Protein AF-A0AAU6KSC8-F1 (afdb_monomer)

pLDDT: mean 80.22, std 16.33, range [51.66, 96.88]

Solvent-accessible surface area (backbone atoms only — not comparable to full-atom values): 3442 Å² total; per-residue (Å²): 111,69,70,58,49,55,54,49,33,58,47,24,60,74,72,64,36,61,74,55,31,55,56,45,51,54,51,46,53,54,51,51,51,52,50,52,51,51,52,50,50,51,53,49,55,64,71,70,51,77,72,83,74,74,84,71,87,126

Secondary structure (DSSP, 8-state):
-HHHHHHHHHHHHHTT-HHHHHHHHHHHHHHHHHHHHHHHHHHHHHHS--S-------

Foldseek 3Di:
DLVVLVVVLVVCVVVVVVVVNVVSVVVNVVVVVVVVVVVVVVVVVVVPDDDPPDPPDD

Radius of gyration: 19.21 Å; Cα contacts (8 Å, |Δi|>4): 17; chains: 1; bounding box: 40×24×48 Å

Mean predicted aligned error: 10.68 Å

Sequence (58 aa):
MHDNLTARIAEAEREGWLGEVEGLRVSLTGAEDSLSQLATSAASAAVDLPKPMLWSDR

Structure (mmCIF, N/CA/C/O backbone):
data_AF-A0AAU6KSC8-F1
#
_entry.id   AF-A0AAU6KSC8-F1
#
loop_
_atom_site.group_PDB
_atom_site.id
_atom_site.type_symbol
_atom_site.label_atom_id
_atom_site.label_alt_id
_atom_site.label_comp_id
_atom_site.label_asym_id
_atom_site.label_entity_id
_atom_site.label_seq_id
_atom_site.pdbx_PDB_ins_code
_atom_site.Cartn_x
_atom_site.Cartn_y
_atom_site.Cartn_z
_atom_site.occupancy
_atom_site.B_iso_or_equiv
_atom_site.auth_seq_id
_atom_site.auth_comp_id
_atom_site.auth_asym_id
_atom_site.auth_atom_id
_atom_site.pdbx_PDB_model_num
ATOM 1 N N . MET A 1 1 ? 1.451 -9.342 -8.061 1.00 63.09 1 MET A N 1
ATOM 2 C CA . MET A 1 1 ? 1.797 -8.854 -6.703 1.00 63.09 1 MET A CA 1
ATOM 3 C C . MET A 1 1 ? 0.876 -7.708 -6.286 1.00 63.09 1 MET A C 1
ATOM 5 O O . MET A 1 1 ? 0.314 -7.796 -5.207 1.00 63.09 1 MET A O 1
ATOM 9 N N . HIS A 1 2 ? 0.648 -6.711 -7.153 1.00 74.06 2 HIS A N 1
ATOM 10 C CA . HIS A 1 2 ? -0.304 -5.601 -6.947 1.00 74.06 2 HIS A CA 1
ATOM 11 C C . HIS A 1 2 ? -1.735 -6.064 -6.615 1.00 74.06 2 HIS A C 1
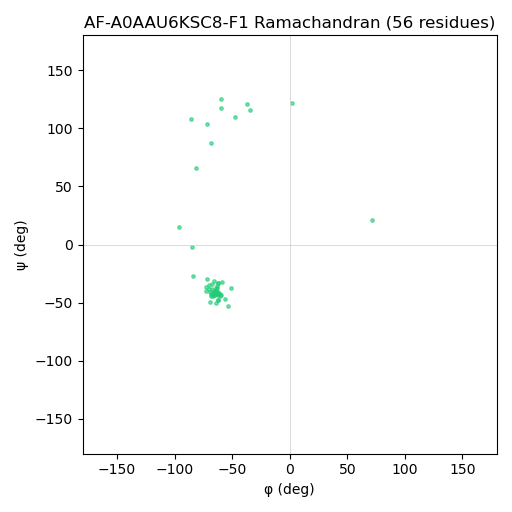ATOM 13 O O . HIS A 1 2 ? -2.239 -5.746 -5.543 1.00 74.06 2 HIS A O 1
ATOM 19 N N . ASP A 1 3 ? -2.319 -6.945 -7.434 1.00 78.81 3 ASP A N 1
ATOM 20 C CA . ASP A 1 3 ? -3.683 -7.462 -7.208 1.00 78.81 3 ASP A CA 1
ATOM 21 C C . ASP A 1 3 ? -3.857 -8.173 -5.855 1.00 78.81 3 ASP A C 1
ATOM 23 O O . ASP A 1 3 ? -4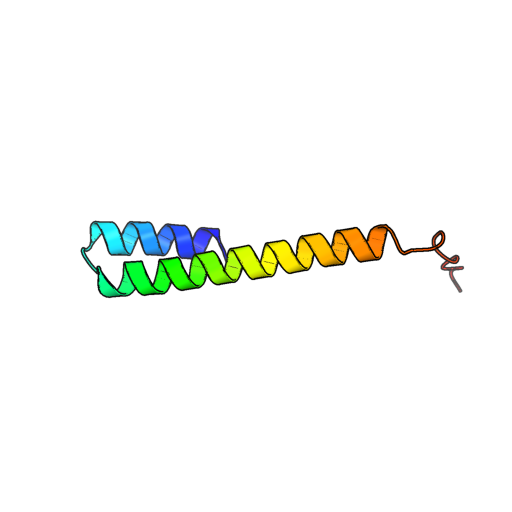.920 -8.124 -5.239 1.00 78.81 3 ASP A O 1
ATOM 27 N N . ASN A 1 4 ? -2.796 -8.821 -5.361 1.00 86.44 4 ASN A N 1
ATOM 28 C CA . ASN A 1 4 ? -2.817 -9.518 -4.077 1.00 86.44 4 ASN A CA 1
ATOM 29 C C . ASN A 1 4 ? -2.816 -8.536 -2.895 1.00 86.44 4 ASN A C 1
ATOM 31 O O . ASN A 1 4 ? -3.510 -8.774 -1.910 1.00 86.44 4 ASN A O 1
ATOM 35 N N . LEU A 1 5 ? -2.091 -7.418 -3.008 1.00 89.69 5 LEU A N 1
ATOM 36 C CA . LEU A 1 5 ? -2.091 -6.364 -1.993 1.00 89.69 5 LEU A CA 1
ATOM 37 C C . LEU A 1 5 ? -3.443 -5.651 -1.940 1.00 89.69 5 LEU A C 1
ATOM 39 O O . LEU A 1 5 ? -3.992 -5.485 -0.856 1.00 89.69 5 LEU A O 1
ATOM 43 N N . THR A 1 6 ? -4.027 -5.322 -3.093 1.00 92.12 6 THR A N 1
ATOM 44 C CA . THR A 1 6 ? -5.363 -4.710 -3.160 1.00 92.12 6 THR A CA 1
ATOM 45 C C . THR A 1 6 ? -6.431 -5.618 -2.548 1.00 92.12 6 THR A C 1
ATOM 47 O O . THR A 1 6 ? -7.258 -5.157 -1.762 1.00 92.12 6 THR A O 1
ATOM 50 N N . ALA A 1 7 ? -6.381 -6.925 -2.830 1.00 94.69 7 ALA A N 1
ATOM 51 C CA . ALA A 1 7 ? -7.296 -7.891 -2.225 1.00 94.69 7 ALA A CA 1
ATOM 52 C C . ALA A 1 7 ? -7.139 -7.972 -0.695 1.00 94.69 7 ALA A C 1
ATOM 54 O O . ALA A 1 7 ? -8.139 -8.026 0.022 1.00 94.69 7 ALA A O 1
ATOM 55 N N . ARG A 1 8 ? -5.900 -7.941 -0.188 1.00 94.19 8 ARG A N 1
ATOM 56 C CA . ARG A 1 8 ? -5.624 -7.963 1.256 1.00 94.19 8 ARG A CA 1
ATOM 57 C C . ARG A 1 8 ? -6.017 -6.671 1.969 1.00 94.19 8 ARG A C 1
ATOM 59 O O . ARG A 1 8 ? -6.481 -6.747 3.099 1.00 94.19 8 ARG A O 1
ATOM 66 N N . ILE A 1 9 ? -5.879 -5.514 1.322 1.00 94.69 9 ILE A N 1
ATOM 67 C CA . ILE A 1 9 ? -6.354 -4.232 1.864 1.00 94.69 9 ILE A CA 1
ATOM 68 C C . ILE A 1 9 ? -7.872 -4.272 2.029 1.00 94.69 9 ILE A C 1
ATOM 70 O O . ILE A 1 9 ? -8.371 -3.977 3.109 1.00 94.69 9 ILE A O 1
ATOM 74 N N . ALA A 1 10 ? -8.597 -4.717 0.999 1.00 95.50 10 ALA A N 1
ATOM 75 C CA . ALA A 1 10 ? -10.054 -4.805 1.055 1.00 95.50 10 ALA A CA 1
ATOM 76 C C . ALA A 1 10 ? -10.549 -5.775 2.145 1.00 95.50 10 ALA A C 1
ATOM 78 O O . ALA A 1 10 ? -11.607 -5.556 2.728 1.00 95.50 10 ALA A O 1
ATOM 79 N N . GLU A 1 11 ? -9.810 -6.853 2.415 1.00 95.62 11 GLU A N 1
ATOM 80 C CA . GLU A 1 11 ? -10.097 -7.771 3.525 1.00 95.62 11 GLU A CA 1
ATOM 81 C C . GLU A 1 11 ? -9.826 -7.118 4.884 1.00 95.62 11 GLU A C 1
ATOM 83 O O . GLU A 1 11 ? -10.700 -7.107 5.744 1.00 95.62 11 GLU A O 1
ATOM 88 N N . ALA A 1 12 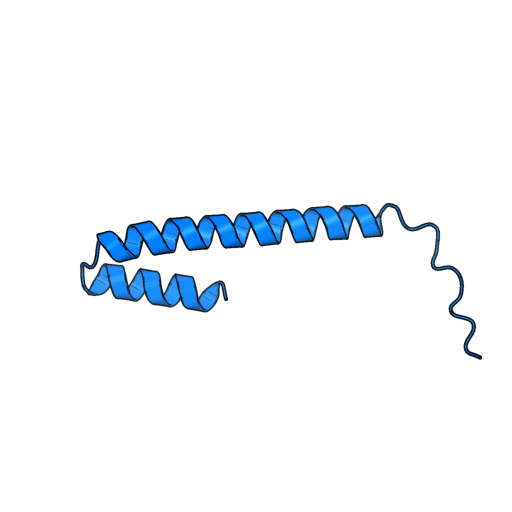? -8.655 -6.506 5.063 1.00 96.31 12 ALA A N 1
ATOM 89 C CA . ALA A 1 12 ? -8.292 -5.849 6.314 1.00 96.31 12 ALA A CA 1
ATOM 90 C C . ALA A 1 12 ? -9.233 -4.676 6.657 1.00 96.31 12 ALA A C 1
ATOM 92 O O . ALA A 1 12 ? -9.528 -4.448 7.828 1.00 96.31 12 ALA A O 1
ATOM 93 N N . GLU A 1 13 ? -9.756 -3.961 5.655 1.00 95.75 13 GLU A N 1
ATOM 94 C CA . GLU A 1 13 ? -10.797 -2.942 5.840 1.00 95.75 13 GLU A CA 1
ATOM 95 C C . GLU A 1 13 ? -12.132 -3.548 6.295 1.00 95.75 13 GLU A C 1
ATOM 97 O O . GLU A 1 13 ? -12.758 -3.012 7.211 1.00 95.75 13 GLU A O 1
ATOM 102 N N . ARG A 1 14 ? -12.560 -4.673 5.698 1.00 96.19 14 ARG A N 1
ATOM 103 C CA . ARG A 1 14 ? -13.791 -5.383 6.097 1.00 96.19 14 ARG A CA 1
ATOM 104 C C . ARG A 1 14 ? -13.714 -5.921 7.522 1.00 96.19 14 ARG A C 1
ATOM 106 O O . ARG A 1 14 ? -14.683 -5.804 8.265 1.00 96.19 14 ARG A O 1
ATOM 113 N N . GLU A 1 15 ? -12.566 -6.476 7.890 1.00 96.31 15 GLU A N 1
ATOM 114 C CA . GLU A 1 15 ? -12.325 -7.099 9.195 1.00 96.31 15 GLU A CA 1
ATOM 115 C C . GLU A 1 15 ? -11.898 -6.085 10.276 1.00 96.31 15 GLU A C 1
ATOM 117 O O . GLU A 1 15 ? -11.714 -6.436 11.443 1.00 96.31 15 GLU A O 1
ATOM 122 N N . GLY A 1 16 ? -11.748 -4.804 9.918 1.00 95.62 16 GLY A N 1
ATOM 123 C CA . GLY A 1 16 ? -11.396 -3.733 10.854 1.00 95.62 16 GLY A CA 1
ATOM 124 C C . GLY A 1 16 ? -9.947 -3.780 11.352 1.00 95.62 16 GLY A C 1
ATOM 125 O O . GLY A 1 16 ? -9.623 -3.197 12.389 1.00 95.62 16 GLY A O 1
ATOM 126 N N . TRP A 1 17 ? -9.049 -4.447 10.628 1.00 96.88 17 TRP A N 1
ATOM 127 C CA . TRP A 1 17 ? -7.627 -4.551 10.959 1.00 96.88 17 TRP A CA 1
ATOM 128 C C . TRP A 1 17 ? -6.863 -3.302 10.511 1.00 96.88 17 TRP A C 1
ATOM 130 O O . TRP A 1 17 ? -5.993 -3.355 9.643 1.00 96.88 17 TRP A O 1
ATOM 140 N N . LEU A 1 18 ? -7.169 -2.161 11.132 1.00 89.06 18 LEU A N 1
ATOM 1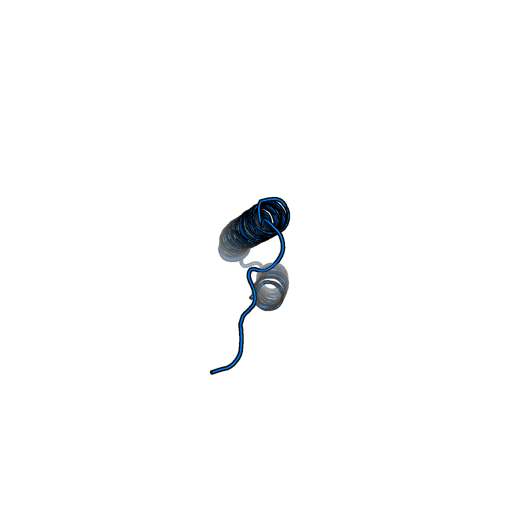41 C CA . LEU A 1 18 ? -6.598 -0.850 10.791 1.00 89.06 18 LEU A CA 1
ATOM 142 C C . LEU A 1 18 ? -5.058 -0.849 10.726 1.00 89.06 18 LEU A C 1
ATOM 144 O O . LEU A 1 18 ? -4.489 -0.242 9.823 1.00 89.06 18 LEU A O 1
ATOM 148 N N . GLY A 1 19 ? -4.387 -1.584 11.620 1.00 89.44 19 GLY A N 1
ATOM 149 C CA . GLY A 1 19 ? -2.926 -1.715 11.603 1.00 89.44 19 GLY A CA 1
ATOM 150 C C . GLY A 1 19 ? -2.376 -2.489 10.396 1.00 89.44 19 GLY A C 1
ATOM 151 O O . GLY A 1 19 ? -1.310 -2.146 9.888 1.00 89.44 19 GLY A O 1
ATOM 152 N N . GLU A 1 20 ? -3.099 -3.498 9.891 1.00 92.56 20 GLU A N 1
ATOM 153 C CA . GLU A 1 20 ? -2.718 -4.176 8.642 1.00 92.56 20 GLU A CA 1
ATOM 154 C C . GLU A 1 20 ? -2.985 -3.280 7.429 1.00 92.56 20 GLU A C 1
ATOM 156 O O . GLU A 1 20 ? -2.148 -3.225 6.530 1.00 92.56 20 GLU A O 1
ATOM 161 N N . VAL A 1 21 ? -4.103 -2.544 7.406 1.00 93.50 21 VAL A N 1
ATOM 162 C CA . VAL A 1 21 ? -4.442 -1.635 6.297 1.00 93.50 21 VAL A CA 1
ATOM 163 C C . VAL A 1 21 ? -3.327 -0.614 6.066 1.00 93.50 21 VAL A C 1
ATOM 165 O O . VAL A 1 21 ? -2.888 -0.437 4.929 1.00 93.50 21 VAL A O 1
ATOM 168 N N . GLU A 1 22 ? -2.821 0.028 7.122 1.00 93.06 22 GLU A N 1
ATOM 169 C CA . GLU A 1 22 ? -1.739 1.011 6.991 1.00 93.06 22 GLU A CA 1
ATOM 170 C C . GLU A 1 22 ? -0.453 0.387 6.428 1.00 93.06 22 GLU A C 1
ATOM 172 O O . GLU A 1 22 ? 0.107 0.898 5.453 1.00 93.06 22 GLU A O 1
ATOM 177 N N . GLY A 1 23 ? -0.017 -0.756 6.969 1.00 94.12 23 GLY A N 1
ATOM 178 C CA . GLY A 1 23 ? 1.182 -1.451 6.490 1.00 94.12 23 GLY A CA 1
ATOM 179 C C . GLY A 1 23 ? 1.061 -1.945 5.043 1.00 94.12 23 GLY A C 1
ATOM 180 O O . GLY A 1 23 ? 2.018 -1.866 4.262 1.00 94.12 23 GLY A O 1
ATOM 181 N N . LEU A 1 24 ? -0.128 -2.407 4.652 1.00 94.19 24 LEU A N 1
ATOM 182 C CA . LEU A 1 24 ? -0.410 -2.859 3.293 1.00 94.19 24 LEU A CA 1
ATOM 183 C C . LEU A 1 24 ? -0.435 -1.695 2.295 1.00 94.19 24 LEU A C 1
ATOM 185 O O . LEU A 1 24 ? 0.091 -1.847 1.193 1.00 94.19 24 LEU A O 1
ATOM 189 N N . ARG A 1 25 ? -0.969 -0.524 2.669 1.00 93.88 25 ARG A N 1
ATOM 190 C CA . ARG A 1 25 ? -0.957 0.675 1.808 1.00 93.88 25 ARG A CA 1
ATOM 191 C C . ARG A 1 25 ? 0.456 1.204 1.581 1.00 93.88 25 ARG A C 1
ATOM 193 O O . ARG A 1 25 ? 0.798 1.512 0.446 1.00 93.88 25 ARG A O 1
ATOM 200 N N . VAL A 1 26 ? 1.298 1.229 2.616 1.00 94.56 26 VAL A N 1
ATOM 201 C CA . VAL A 1 26 ? 2.721 1.591 2.469 1.00 94.56 26 VAL A CA 1
ATOM 202 C C . VAL A 1 26 ? 3.435 0.623 1.524 1.00 94.56 26 VAL A C 1
ATOM 204 O O . VAL A 1 26 ? 4.170 1.046 0.632 1.00 94.56 26 VAL A O 1
ATOM 207 N N . SER A 1 27 ? 3.180 -0.678 1.678 1.00 93.62 27 SER A N 1
ATOM 208 C CA . SER A 1 27 ? 3.754 -1.706 0.803 1.00 93.62 27 SER A CA 1
ATOM 209 C C . SER A 1 27 ? 3.274 -1.569 -0.645 1.00 93.62 27 SER A C 1
ATOM 211 O O . SER A 1 27 ? 4.058 -1.766 -1.572 1.00 93.62 27 SER A O 1
ATOM 213 N N . LEU A 1 28 ? 2.003 -1.207 -0.846 1.00 92.62 28 LEU A N 1
ATOM 214 C CA . LEU A 1 28 ? 1.419 -0.957 -2.161 1.00 92.62 28 LEU A CA 1
ATOM 215 C C . LEU A 1 28 ? 2.085 0.238 -2.848 1.00 92.62 28 LEU A C 1
ATOM 217 O O . LEU A 1 28 ? 2.563 0.089 -3.969 1.00 92.62 28 LEU A O 1
ATOM 221 N N . THR A 1 29 ? 2.196 1.375 -2.158 1.00 93.94 29 THR A N 1
ATOM 222 C CA . THR A 1 29 ? 2.879 2.566 -2.685 1.00 93.94 29 THR A CA 1
ATOM 223 C C . THR A 1 29 ? 4.341 2.268 -3.021 1.00 93.94 29 THR A C 1
ATOM 225 O O . THR A 1 29 ? 4.803 2.613 -4.103 1.00 93.94 29 THR A O 1
ATOM 228 N N . GLY A 1 30 ? 5.061 1.542 -2.158 1.00 92.38 30 GLY A N 1
ATOM 229 C CA . GLY A 1 30 ? 6.441 1.135 -2.448 1.00 92.38 30 GLY A CA 1
ATOM 230 C C . GLY A 1 30 ? 6.563 0.212 -3.670 1.00 92.38 30 GLY A C 1
ATOM 231 O O . GLY A 1 30 ? 7.523 0.314 -4.441 1.00 92.38 30 GLY A O 1
ATOM 232 N N . ALA A 1 31 ? 5.588 -0.676 -3.882 1.00 91.00 31 ALA A N 1
ATOM 233 C CA . ALA A 1 31 ? 5.538 -1.533 -5.064 1.00 91.00 31 ALA A CA 1
ATOM 234 C C . ALA A 1 31 ? 5.234 -0.738 -6.348 1.00 91.00 31 ALA A C 1
ATOM 236 O O . ALA A 1 31 ? 5.857 -0.993 -7.379 1.00 91.00 31 ALA A O 1
ATOM 237 N N . GLU A 1 32 ? 4.324 0.236 -6.290 1.00 90.50 32 GLU A N 1
ATOM 238 C CA . GLU A 1 32 ? 3.999 1.134 -7.407 1.00 90.50 32 GLU A CA 1
ATOM 239 C C . GLU A 1 32 ? 5.189 2.024 -7.787 1.00 90.50 32 GLU A C 1
ATOM 241 O O . GLU A 1 32 ? 5.533 2.115 -8.967 1.00 90.50 32 GLU A O 1
ATOM 246 N N . ASP A 1 33 ? 5.894 2.585 -6.803 1.00 90.38 33 ASP A N 1
ATOM 247 C CA . ASP A 1 33 ? 7.114 3.367 -7.028 1.00 90.38 33 ASP A CA 1
ATOM 248 C C . ASP A 1 33 ? 8.218 2.523 -7.670 1.00 90.38 33 ASP A C 1
ATOM 250 O O . ASP A 1 33 ? 8.892 2.969 -8.602 1.00 90.38 33 ASP A O 1
ATOM 254 N N . SER A 1 34 ? 8.390 1.281 -7.210 1.00 87.44 34 SER A N 1
ATOM 255 C CA . SER A 1 34 ? 9.362 0.352 -7.795 1.00 87.44 34 SER A CA 1
ATOM 256 C C . SER A 1 34 ? 9.026 0.043 -9.255 1.00 87.44 34 SER A C 1
ATOM 258 O O . SER A 1 34 ? 9.906 0.058 -10.115 1.00 87.44 34 SER A O 1
ATOM 260 N N . LEU A 1 35 ? 7.747 -0.187 -9.567 1.00 88.44 35 LEU A N 1
ATOM 261 C CA . LEU A 1 35 ? 7.290 -0.403 -10.941 1.00 88.44 35 LEU A CA 1
ATOM 262 C C . LEU A 1 35 ? 7.477 0.842 -11.814 1.00 88.44 35 LEU A C 1
ATOM 264 O O . LEU A 1 35 ? 7.905 0.718 -12.959 1.00 88.44 35 LEU A O 1
ATOM 268 N N . SER A 1 36 ? 7.213 2.032 -11.279 1.00 87.81 36 SER A N 1
ATOM 269 C CA . SER A 1 36 ? 7.401 3.298 -11.991 1.00 87.81 36 SER A CA 1
ATOM 270 C C . SER A 1 36 ? 8.877 3.565 -12.314 1.00 87.81 36 SER A C 1
ATOM 272 O O . SER A 1 36 ? 9.221 3.958 -13.433 1.00 87.81 36 SER A O 1
ATOM 274 N N . GLN A 1 37 ? 9.782 3.259 -11.378 1.00 84.69 37 GLN A N 1
ATOM 275 C CA . GLN A 1 37 ? 11.230 3.330 -11.602 1.00 84.69 37 GLN A CA 1
ATOM 276 C C . GLN A 1 37 ? 11.697 2.336 -12.671 1.00 84.69 37 GLN A C 1
ATOM 278 O O . GLN A 1 37 ? 12.489 2.688 -13.551 1.00 84.69 37 GLN A O 1
ATOM 283 N N . LEU A 1 38 ? 11.183 1.105 -12.644 1.00 86.81 38 LEU A N 1
ATOM 284 C CA . LEU A 1 38 ? 11.481 0.101 -13.666 1.00 86.81 38 LEU A CA 1
ATOM 285 C C . LEU A 1 38 ? 10.926 0.501 -15.040 1.00 86.81 38 LEU A C 1
ATOM 287 O O . LEU A 1 38 ? 11.620 0.361 -16.041 1.00 86.81 38 LEU A O 1
ATOM 291 N N . ALA A 1 39 ? 9.720 1.065 -15.106 1.00 81.56 39 ALA A N 1
ATOM 292 C CA . ALA A 1 39 ? 9.140 1.560 -16.353 1.00 81.56 39 ALA A CA 1
ATOM 293 C C . ALA A 1 39 ? 9.945 2.738 -16.928 1.00 81.56 39 ALA A C 1
ATOM 295 O O . ALA A 1 39 ? 10.221 2.779 -18.126 1.00 81.56 39 ALA A O 1
ATOM 296 N N . THR A 1 40 ? 10.379 3.663 -16.070 1.00 77.81 40 THR A N 1
ATOM 297 C CA . THR A 1 40 ? 11.195 4.822 -16.461 1.00 77.81 40 THR A CA 1
ATOM 298 C C . THR A 1 40 ? 12.581 4.398 -16.943 1.00 77.81 40 THR A C 1
ATOM 300 O O . THR A 1 40 ? 13.055 4.875 -17.974 1.00 77.81 40 THR A O 1
ATOM 303 N N . SER A 1 41 ? 13.236 3.474 -16.237 1.00 72.62 41 SER A N 1
ATOM 304 C CA . SER A 1 41 ? 14.541 2.939 -16.645 1.00 72.62 41 SER A CA 1
ATOM 305 C C 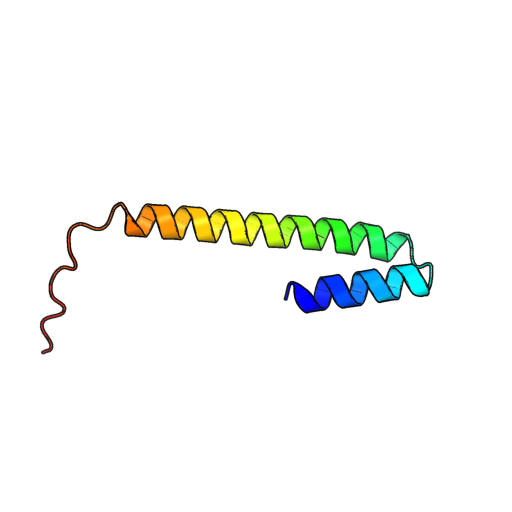. SER A 1 41 ? 14.446 2.102 -17.920 1.00 72.62 41 SER A C 1
ATOM 307 O O . SER A 1 41 ? 15.296 2.254 -18.792 1.00 72.62 41 SER A O 1
ATOM 309 N N . ALA A 1 42 ? 13.389 1.305 -18.099 1.00 70.06 42 ALA A N 1
ATOM 310 C CA . ALA A 1 42 ? 13.133 0.589 -19.348 1.00 70.06 42 ALA A CA 1
ATOM 311 C C . ALA A 1 42 ? 12.884 1.547 -20.526 1.00 70.06 42 ALA A C 1
ATOM 313 O O . ALA A 1 42 ? 13.425 1.338 -21.610 1.00 70.06 42 ALA A O 1
ATOM 314 N N . ALA A 1 43 ? 12.126 2.627 -20.314 1.00 66.31 43 ALA A N 1
ATOM 315 C CA . ALA A 1 43 ? 11.927 3.667 -21.320 1.00 66.31 43 ALA A CA 1
ATOM 316 C C . ALA A 1 43 ? 13.243 4.385 -21.663 1.00 66.31 43 ALA A C 1
ATOM 318 O O . ALA A 1 43 ? 13.528 4.625 -22.831 1.00 66.31 43 ALA A O 1
ATOM 319 N N . SER A 1 44 ? 14.080 4.665 -20.664 1.00 60.53 44 SER A N 1
ATOM 320 C CA . SER A 1 44 ? 15.386 5.310 -20.858 1.00 60.53 44 SER A CA 1
ATOM 321 C C . SER A 1 44 ? 16.369 4.395 -21.595 1.00 60.53 44 SER A C 1
ATOM 323 O O . SER A 1 44 ? 17.032 4.832 -22.529 1.00 60.53 44 SER A O 1
ATOM 325 N N . ALA A 1 45 ? 16.408 3.107 -21.245 1.00 59.38 45 ALA A N 1
ATOM 326 C CA . ALA A 1 45 ? 17.216 2.101 -21.930 1.00 59.38 45 ALA A CA 1
ATOM 327 C C . ALA A 1 45 ? 16.749 1.856 -23.377 1.00 59.38 45 ALA A C 1
ATOM 329 O O . ALA A 1 45 ? 17.566 1.564 -24.244 1.00 59.38 45 ALA A O 1
ATOM 330 N N . ALA A 1 46 ? 15.449 2.003 -23.658 1.00 56.22 46 ALA A N 1
ATOM 331 C CA . ALA A 1 46 ? 14.916 1.944 -25.017 1.00 56.22 46 ALA A CA 1
ATOM 332 C C . ALA A 1 46 ? 15.285 3.182 -25.858 1.00 56.22 46 ALA A C 1
ATOM 334 O O . ALA A 1 46 ? 15.420 3.066 -27.075 1.00 56.22 46 ALA A O 1
ATOM 335 N N . VAL A 1 47 ? 15.455 4.350 -25.228 1.00 60.22 47 VAL A N 1
ATOM 336 C CA . VAL A 1 47 ? 15.835 5.608 -25.900 1.00 60.22 47 VAL A CA 1
ATOM 337 C C . VAL A 1 47 ? 17.353 5.723 -26.093 1.00 60.22 47 VAL A C 1
ATOM 339 O O . VAL A 1 47 ? 17.786 6.334 -27.066 1.00 60.22 47 VAL A O 1
ATOM 342 N N . ASP A 1 48 ? 18.158 5.084 -25.238 1.00 56.91 48 ASP A N 1
ATOM 343 C CA . ASP A 1 48 ? 19.628 5.082 -25.328 1.00 56.91 48 ASP A CA 1
ATOM 344 C C . ASP A 1 48 ? 20.205 3.850 -26.057 1.00 56.91 48 ASP A C 1
ATOM 346 O O . ASP A 1 48 ? 21.402 3.568 -25.995 1.00 56.91 48 ASP A O 1
ATOM 350 N N . LEU A 1 49 ? 19.365 3.096 -26.779 1.00 55.25 49 LEU A N 1
ATOM 351 C CA . LEU A 1 49 ? 19.836 2.028 -27.656 1.00 55.25 49 LEU A CA 1
ATOM 352 C C . LEU A 1 49 ? 20.208 2.614 -29.033 1.00 55.25 49 LEU A C 1
ATOM 354 O O . LEU A 1 49 ? 19.310 2.920 -29.829 1.00 55.25 49 LEU A O 1
ATOM 358 N N . PRO A 1 50 ? 21.497 2.715 -29.416 1.00 52.56 50 PRO A N 1
ATOM 359 C CA . PRO A 1 50 ? 21.814 2.739 -30.832 1.00 52.56 50 PRO A CA 1
ATOM 360 C C . PRO A 1 50 ? 21.297 1.424 -31.426 1.00 52.56 50 PRO A C 1
ATOM 362 O O . PRO A 1 50 ? 21.595 0.352 -30.902 1.00 52.56 50 PRO A O 1
ATOM 365 N N . LYS A 1 51 ? 20.465 1.549 -32.472 1.00 53.09 51 LYS A N 1
ATOM 366 C CA .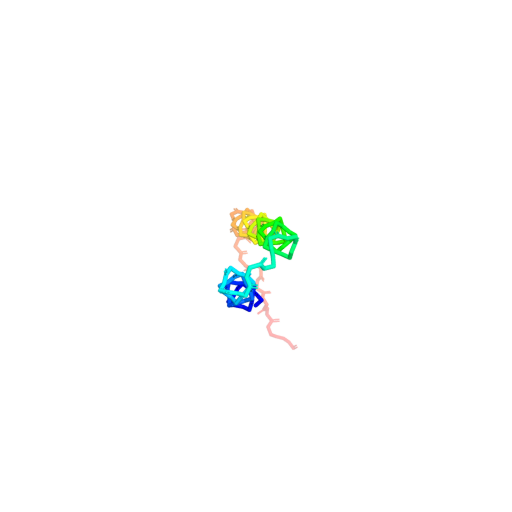 LYS A 1 51 ? 19.997 0.522 -33.423 1.00 53.09 51 LYS A CA 1
ATOM 367 C C . LYS A 1 51 ? 20.532 -0.887 -33.121 1.00 53.09 51 LYS A C 1
ATOM 369 O O . LYS A 1 51 ? 21.750 -1.043 -33.191 1.00 53.09 51 LYS A O 1
ATOM 374 N N . PRO A 1 52 ? 19.671 -1.906 -32.898 1.00 52.00 52 PRO A N 1
ATOM 375 C CA . PRO A 1 52 ? 20.106 -3.230 -32.459 1.00 52.00 52 PRO A CA 1
ATOM 376 C C . PRO A 1 52 ? 21.279 -3.703 -33.313 1.00 52.00 52 PRO A C 1
ATOM 378 O O . PRO A 1 52 ? 21.140 -3.942 -34.517 1.00 52.00 52 PRO A O 1
ATOM 381 N N . MET A 1 53 ? 22.454 -3.749 -32.683 1.00 53.44 53 MET A N 1
ATOM 382 C CA . MET A 1 53 ? 23.638 -4.347 -33.265 1.00 53.44 53 MET A CA 1
ATOM 383 C C . MET A 1 53 ? 23.257 -5.797 -33.529 1.00 53.44 53 MET A C 1
ATOM 385 O O . MET A 1 53 ? 22.845 -6.489 -32.599 1.00 53.44 53 MET A O 1
ATOM 389 N N . LEU A 1 54 ? 23.272 -6.179 -34.811 1.00 51.66 54 LEU A N 1
ATOM 390 C CA . LEU A 1 54 ? 22.882 -7.493 -35.305 1.00 51.66 54 L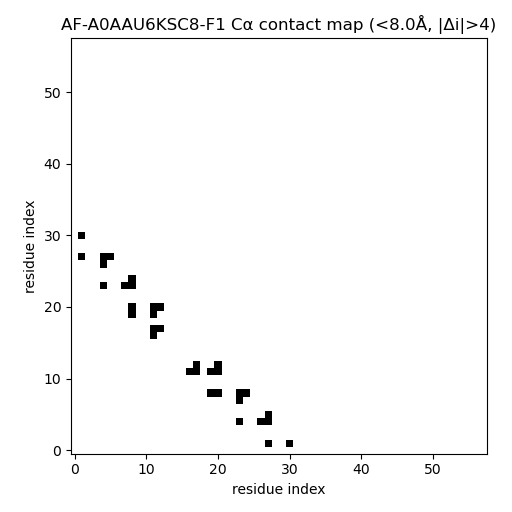EU A CA 1
ATOM 391 C C . LEU A 1 54 ? 23.264 -8.576 -34.292 1.00 51.66 54 LEU A C 1
ATOM 393 O O . LEU A 1 54 ? 24.448 -8.844 -34.088 1.00 51.66 54 LEU A O 1
ATOM 397 N N . TRP A 1 55 ? 22.266 -9.257 -33.735 1.00 60.25 55 TRP A N 1
ATOM 398 C CA . TRP A 1 55 ? 22.464 -10.665 -33.447 1.00 60.25 55 TRP A CA 1
ATOM 399 C C . TRP A 1 55 ? 22.556 -11.334 -34.827 1.00 60.25 55 TRP A C 1
ATOM 401 O O . TRP A 1 55 ? 21.562 -11.675 -35.460 1.00 60.25 55 TRP A O 1
ATOM 411 N N . SER A 1 56 ? 23.765 -11.384 -35.385 1.00 55.19 56 SER A N 1
ATOM 412 C CA . SER A 1 56 ? 24.038 -12.355 -36.433 1.00 55.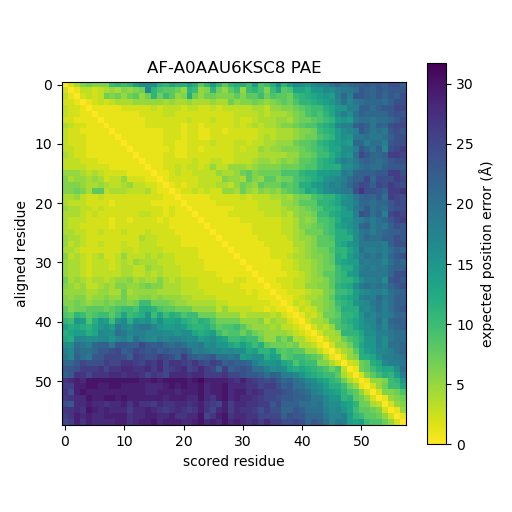19 56 SER A CA 1
ATOM 413 C C . SER A 1 56 ? 24.094 -13.695 -35.729 1.00 55.19 56 SER A C 1
ATOM 415 O O . SER A 1 56 ? 2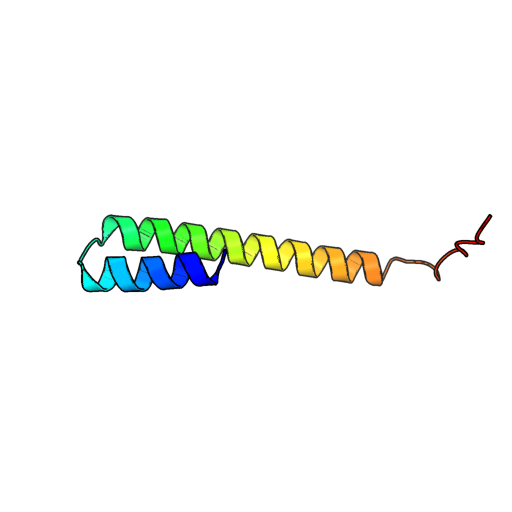5.057 -13.985 -35.020 1.00 55.19 56 SER A O 1
ATOM 417 N N . ASP A 1 57 ? 23.014 -14.445 -35.900 1.00 54.72 57 ASP A N 1
ATOM 418 C CA . ASP A 1 57 ? 22.939 -15.883 -35.701 1.00 54.72 57 ASP A CA 1
ATOM 419 C C . ASP A 1 57 ? 24.253 -16.536 -36.179 1.00 54.72 57 ASP A C 1
ATOM 421 O O . ASP A 1 57 ? 24.678 -16.348 -37.328 1.00 54.72 57 ASP A O 1
ATOM 425 N N . ARG A 1 58 ? 24.942 -17.227 -35.270 1.00 52.84 58 ARG A N 1
ATOM 426 C CA . ARG A 1 58 ? 26.018 -18.169 -35.582 1.00 52.84 58 ARG A CA 1
ATOM 427 C C . ARG A 1 58 ? 25.872 -19.387 -34.691 1.00 52.84 58 ARG A C 1
ATOM 429 O O . ARG A 1 58 ? 25.731 -19.183 -33.466 1.00 52.84 58 ARG A O 1
#